Protein AF-A0AAJ2U5S5-F1 (afdb_monomer)

InterPro domains:
  IPR006674 HD domain [PF13023] (1-86)
  IPR039356 5'-deoxynucleotidase YfbR/HDDC2 [PTHR11845] (2-86)

Solvent-accessible surface area (backbone atoms only — not comparable to full-atom values): 5262 Å² total; per-residue (Å²): 132,84,82,49,73,69,57,51,38,49,51,50,48,52,49,52,64,70,44,54,89,74,49,96,60,96,70,66,58,70,62,50,49,54,47,50,69,49,69,65,59,41,35,84,72,40,51,88,73,60,70,69,51,44,76,77,28,71,65,51,37,51,50,50,55,53,34,39,52,54,28,50,53,52,50,45,62,76,69,61,79,80,77,76,96,118

Nearest PDB structures (foldseek):
  3kh1-assembly1_A  TM=9.032E-01  e=2.981E-02  Paramagnetospirillum magnetotacticum MS-1
  2cqz-assembly1_D  TM=6.488E-01  e=6.898E-02  Pyrococcus horikoshii OT3
  1xx7-assembly1_C  TM=6.333E-01  e=2.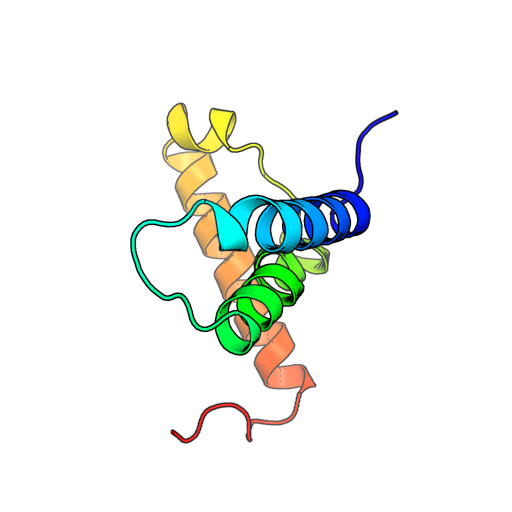028E-01  Pyrococcus furiosus

Foldseek 3Di:
DDDDLQNVLVVVLVVCVVCCVVDPDHDPNVVVNVCSNCVCVLCVFLPDDDPVCLVVDVVSVVSSVVSSVVSVVVVCVVVPPPPDPD

pLDDT: mean 91.22, std 11.03, range [44.56, 98.06]

Organism: Alkalihalophilus pseudofirmus (NCBI:txid79885)

Mean predicted aligned error: 4.8 Å

Structure (mmCIF, N/CA/C/O backbone):
data_AF-A0AAJ2U5S5-F1
#
_entry.id   AF-A0AAJ2U5S5-F1
#
loop_
_atom_site.group_PDB
_atom_site.id
_atom_site.type_symbol
_atom_site.label_atom_id
_atom_site.label_alt_id
_atom_site.label_comp_id
_atom_site.label_asym_id
_atom_site.label_entity_id
_atom_site.label_seq_id
_atom_site.pdbx_PDB_ins_code
_atom_site.Cartn_x
_atom_site.Cartn_y
_atom_site.Cartn_z
_atom_site.occupancy
_atom_site.B_iso_or_equiv
_atom_site.auth_seq_id
_atom_site.auth_comp_id
_atom_site.auth_asym_id
_atom_site.auth_atom_id
_atom_site.pdbx_PDB_model_num
ATOM 1 N N . ARG A 1 1 ? 5.626 16.023 -14.528 1.00 83.25 1 ARG A N 1
ATOM 2 C CA . ARG A 1 1 ? 5.020 16.178 -13.182 1.00 83.25 1 ARG A CA 1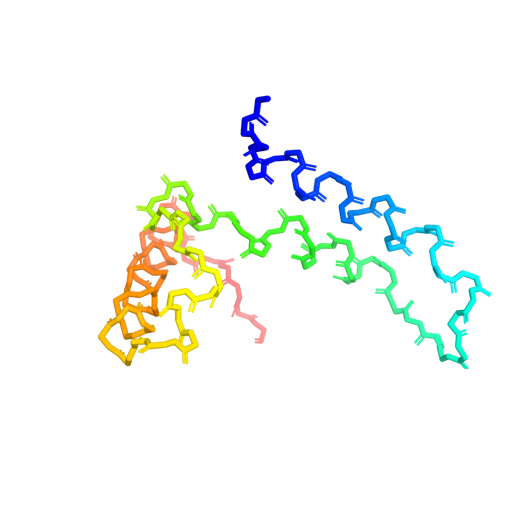
ATOM 3 C C . ARG A 1 1 ? 5.323 14.930 -12.368 1.00 83.25 1 ARG A C 1
ATOM 5 O O . ARG A 1 1 ? 5.473 13.887 -12.995 1.00 83.25 1 ARG A O 1
ATOM 12 N N . ARG A 1 2 ? 5.401 15.017 -11.036 1.00 87.12 2 ARG A N 1
ATOM 13 C CA . ARG A 1 2 ? 5.421 13.820 -10.180 1.00 87.12 2 ARG A CA 1
ATOM 14 C C . ARG A 1 2 ? 4.004 13.242 -10.123 1.00 87.12 2 ARG A C 1
ATOM 16 O O . ARG A 1 2 ? 3.044 14.008 -10.072 1.00 87.12 2 ARG A O 1
ATOM 23 N N . GLU A 1 3 ? 3.900 11.928 -10.230 1.00 93.25 3 GLU A N 1
ATOM 24 C CA . GLU A 1 3 ? 2.656 11.193 -10.006 1.00 93.25 3 GLU A CA 1
ATOM 25 C C . GLU A 1 3 ? 2.198 11.352 -8.548 1.00 93.25 3 GLU A C 1
ATOM 27 O O . GLU A 1 3 ? 3.029 11.390 -7.643 1.00 93.25 3 GLU A O 1
ATOM 32 N N . SER A 1 4 ? 0.887 11.447 -8.328 1.00 95.00 4 SER A N 1
ATOM 33 C CA . SER A 1 4 ? 0.299 11.327 -6.989 1.00 95.00 4 SER A CA 1
ATOM 34 C C . SER A 1 4 ? -0.061 9.878 -6.643 1.00 95.00 4 SER A C 1
ATOM 36 O O . SER A 1 4 ? -0.339 9.067 -7.524 1.00 95.00 4 SER A O 1
ATOM 38 N N . VAL A 1 5 ? -0.169 9.577 -5.349 1.00 95.06 5 VAL A N 1
ATOM 39 C CA . VAL A 1 5 ? -0.583 8.258 -4.830 1.00 95.06 5 VAL A CA 1
ATOM 40 C C . VAL A 1 5 ? -1.939 7.805 -5.394 1.00 95.06 5 VAL A C 1
ATOM 42 O O . VAL A 1 5 ? -2.135 6.641 -5.747 1.00 95.06 5 VAL A O 1
ATOM 45 N N . ALA A 1 6 ? -2.878 8.740 -5.566 1.00 95.56 6 ALA A N 1
ATOM 46 C CA . ALA A 1 6 ? -4.180 8.447 -6.160 1.00 95.56 6 ALA A CA 1
ATOM 47 C C . ALA A 1 6 ? -4.066 8.027 -7.637 1.00 95.56 6 ALA A C 1
ATOM 49 O O . ALA A 1 6 ? -4.757 7.112 -8.078 1.00 95.56 6 ALA A O 1
ATOM 50 N N . GLU A 1 7 ? -3.174 8.659 -8.402 1.00 96.88 7 GLU A N 1
ATOM 51 C CA . GLU A 1 7 ? -2.925 8.314 -9.809 1.00 96.88 7 GLU A CA 1
ATOM 52 C C . GLU A 1 7 ? -2.201 6.982 -9.952 1.00 96.88 7 GLU A C 1
ATOM 54 O O . GLU A 1 7 ? -2.536 6.206 -10.852 1.00 96.88 7 GLU A O 1
ATOM 59 N N . HIS A 1 8 ? -1.273 6.701 -9.035 1.00 96.12 8 HIS A N 1
ATOM 60 C CA . HIS A 1 8 ? -0.608 5.412 -8.920 1.00 96.12 8 HIS A CA 1
ATOM 61 C C . HIS A 1 8 ? -1.632 4.291 -8.704 1.00 96.12 8 HIS A C 1
ATOM 63 O O . HIS A 1 8 ? -1.737 3.364 -9.511 1.00 96.12 8 HIS A O 1
ATOM 69 N N . THR A 1 9 ? -2.461 4.445 -7.669 1.00 97.38 9 THR A N 1
ATOM 70 C CA . THR A 1 9 ? -3.508 3.490 -7.281 1.00 97.38 9 THR A CA 1
ATOM 71 C C . THR A 1 9 ? -4.533 3.282 -8.397 1.00 97.38 9 THR A C 1
ATOM 73 O O . THR A 1 9 ? -4.911 2.149 -8.714 1.00 97.38 9 THR A O 1
ATOM 76 N N . TRP A 1 10 ? -4.958 4.371 -9.045 1.00 97.56 10 TRP A N 1
ATOM 77 C CA . TRP A 1 10 ? -5.876 4.319 -10.179 1.00 97.56 10 TRP A CA 1
ATOM 78 C C . TRP A 1 10 ? -5.265 3.540 -11.344 1.00 97.56 10 TRP A C 1
ATOM 80 O O . TRP A 1 10 ? -5.858 2.564 -11.801 1.00 97.56 10 TRP A O 1
ATOM 90 N N . ARG A 1 11 ? -4.049 3.886 -11.786 1.00 97.62 11 ARG A N 1
ATOM 91 C CA . ARG A 1 11 ? -3.399 3.181 -12.901 1.00 97.62 11 ARG A CA 1
ATOM 92 C C . ARG A 1 11 ? -3.156 1.704 -12.583 1.00 97.62 11 ARG A C 1
ATOM 94 O O . ARG A 1 11 ? -3.370 0.871 -13.462 1.00 97.62 11 ARG A O 1
ATOM 101 N N . LEU A 1 12 ? -2.744 1.369 -11.360 1.00 97.81 12 LEU A N 1
ATOM 102 C CA . LEU A 1 12 ? -2.548 -0.019 -10.930 1.00 97.81 12 LEU A CA 1
ATOM 103 C C . LEU A 1 12 ? -3.858 -0.819 -10.995 1.00 97.81 12 LEU A C 1
ATOM 105 O O . LEU A 1 12 ? -3.858 -1.956 -11.463 1.00 97.81 12 LEU A O 1
ATOM 109 N N . SER A 1 13 ? -4.983 -0.202 -10.628 1.00 98.00 13 SER A N 1
ATOM 110 C CA . SER A 1 13 ? -6.310 -0.821 -10.744 1.00 98.00 13 SER A CA 1
ATOM 111 C C . SER A 1 13 ? -6.666 -1.141 -12.201 1.00 98.00 13 SER A C 1
ATOM 113 O O . SER A 1 13 ? -7.112 -2.247 -12.499 1.00 98.00 13 SER A O 1
ATOM 115 N N . PHE A 1 14 ? -6.407 -0.213 -13.131 1.00 97.94 14 PHE A N 1
ATOM 116 C CA . PHE A 1 14 ? -6.595 -0.466 -14.567 1.00 97.94 14 PHE A CA 1
ATOM 117 C C . PHE A 1 14 ? -5.678 -1.568 -15.082 1.00 97.94 14 PHE A C 1
ATOM 119 O O . PHE A 1 14 ? -6.118 -2.430 -15.836 1.00 97.94 14 PHE A O 1
ATOM 126 N N . MET A 1 15 ? -4.414 -1.562 -14.666 1.00 97.94 15 MET A N 1
ATOM 127 C CA . MET A 1 15 ? -3.462 -2.591 -15.062 1.00 97.94 15 MET A CA 1
ATOM 128 C C . MET A 1 15 ? -3.912 -3.981 -14.595 1.00 97.94 15 MET A C 1
ATOM 130 O O . MET A 1 15 ? -3.853 -4.921 -15.380 1.00 97.94 15 MET A O 1
ATOM 134 N N . 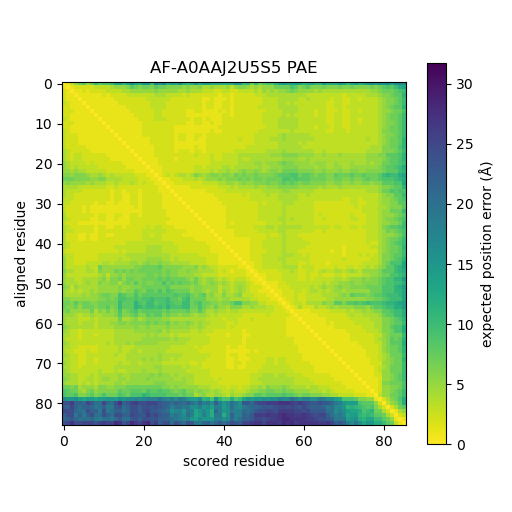ALA A 1 16 ? -4.422 -4.108 -13.366 1.00 97.62 16 ALA A N 1
ATOM 135 C CA . ALA A 1 16 ? -4.958 -5.368 -12.855 1.00 97.62 16 ALA A CA 1
ATOM 136 C C . ALA A 1 16 ? -6.131 -5.887 -13.705 1.00 97.62 16 ALA A C 1
ATOM 138 O O . ALA A 1 16 ? -6.133 -7.053 -14.087 1.00 97.62 16 ALA A O 1
ATOM 139 N N . ILE A 1 17 ? -7.081 -5.014 -14.059 1.00 97.81 17 ILE A N 1
ATOM 140 C CA . ILE A 1 17 ? -8.227 -5.361 -14.920 1.00 97.81 17 ILE A CA 1
ATOM 141 C C . ILE A 1 17 ? -7.764 -5.780 -16.322 1.00 97.81 17 ILE A C 1
ATOM 143 O O . ILE A 1 17 ? -8.284 -6.730 -16.894 1.00 97.81 17 ILE A O 1
ATOM 147 N N . LEU A 1 18 ? -6.778 -5.083 -16.891 1.00 98.00 18 LEU A N 1
ATOM 148 C CA . LEU A 1 18 ? -6.275 -5.383 -18.234 1.00 98.00 18 LEU A CA 1
ATOM 149 C C . LEU A 1 18 ? -5.482 -6.693 -18.294 1.00 98.00 18 LEU A C 1
ATOM 151 O O . LEU A 1 18 ? -5.478 -7.345 -19.335 1.00 98.00 18 LEU A O 1
ATOM 155 N N . ILE A 1 19 ? -4.792 -7.055 -17.210 1.00 97.31 19 ILE A N 1
ATOM 156 C CA . ILE A 1 19 ? -3.944 -8.252 -17.151 1.00 97.31 19 ILE A CA 1
ATOM 157 C C . ILE A 1 19 ? -4.739 -9.501 -16.759 1.00 97.31 19 ILE A C 1
ATOM 159 O O . ILE A 1 19 ? -4.334 -10.590 -17.156 1.00 97.31 19 ILE A O 1
ATOM 163 N N . GLU A 1 20 ? -5.863 -9.369 -16.044 1.00 97.31 20 GLU A N 1
ATOM 164 C CA . GLU A 1 20 ? -6.707 -10.493 -15.597 1.00 97.31 20 GLU A CA 1
ATOM 165 C C . GLU A 1 20 ? -6.899 -11.595 -16.663 1.00 97.31 20 GLU A C 1
ATOM 167 O O . GLU A 1 20 ? -6.627 -12.754 -16.342 1.00 97.31 20 GLU A O 1
ATOM 172 N N . PRO A 1 21 ? -7.255 -11.299 -17.934 1.00 96.31 21 PRO A N 1
ATOM 173 C CA . PRO A 1 21 ? -7.496 -12.341 -18.939 1.00 96.31 21 PRO A CA 1
ATOM 174 C C . PRO A 1 21 ? -6.248 -13.141 -19.341 1.00 96.31 21 PRO A C 1
ATOM 176 O O . PRO A 1 21 ? -6.363 -14.174 -19.996 1.00 96.31 21 PRO A O 1
ATOM 179 N N . PHE A 1 22 ? -5.057 -12.647 -19.001 1.00 97.25 22 PHE A N 1
ATOM 180 C CA . PHE A 1 22 ? -3.769 -13.257 -19.327 1.00 97.25 22 PHE A CA 1
ATOM 181 C C . PHE A 1 22 ? -3.185 -14.066 -18.162 1.00 97.25 22 PHE A C 1
ATOM 183 O O . PHE A 1 22 ? -2.099 -14.631 -18.296 1.00 97.25 22 PHE A O 1
ATOM 190 N N . LEU A 1 23 ? -3.865 -14.116 -17.013 1.00 95.69 23 LEU A N 1
ATOM 191 C CA . LEU A 1 23 ? -3.400 -14.868 -15.854 1.00 95.69 23 LEU A CA 1
ATOM 192 C C . LEU A 1 23 ? -3.695 -16.363 -16.024 1.00 95.69 23 LEU A C 1
ATOM 194 O O . LEU A 1 23 ? -4.821 -16.772 -16.286 1.00 95.69 23 LEU A O 1
ATOM 198 N N . GLU A 1 24 ? -2.680 -17.201 -15.809 1.00 95.75 24 GLU A N 1
ATOM 199 C CA . GLU A 1 24 ? -2.819 -18.668 -15.857 1.00 95.75 24 GLU A CA 1
ATOM 200 C C . GLU A 1 24 ? -3.654 -19.234 -14.699 1.00 95.75 24 GLU A C 1
ATOM 202 O O . GLU A 1 24 ? -4.087 -20.385 -14.733 1.00 95.75 24 GLU A O 1
ATOM 207 N N . ARG A 1 25 ? -3.832 -18.446 -13.636 1.00 95.25 25 ARG A N 1
ATOM 208 C CA . ARG A 1 25 ? -4.560 -18.824 -12.426 1.00 95.25 25 ARG A CA 1
ATOM 209 C C . ARG A 1 25 ? -5.689 -17.841 -12.201 1.00 95.25 25 ARG A C 1
ATOM 211 O O . ARG A 1 25 ? -5.492 -16.637 -12.341 1.00 95.25 25 ARG A O 1
ATOM 218 N N . GLU A 1 26 ? -6.833 -18.369 -11.787 1.00 94.50 26 GLU A N 1
ATOM 219 C CA . GLU A 1 26 ? -7.958 -17.548 -11.363 1.00 94.50 26 GLU A CA 1
ATOM 220 C C . GLU A 1 26 ? -7.555 -16.699 -10.151 1.00 94.50 26 GLU A C 1
ATOM 222 O O . GLU A 1 26 ? -6.963 -17.192 -9.183 1.00 94.50 26 GLU A O 1
ATOM 227 N N . VAL A 1 27 ? -7.858 -15.406 -10.226 1.00 96.06 27 VAL A N 1
ATOM 228 C CA . VAL A 1 27 ? -7.621 -14.439 -9.159 1.00 96.06 27 VAL A CA 1
ATOM 229 C C . VAL A 1 27 ? -8.956 -13.828 -8.771 1.00 96.06 27 VAL A C 1
ATOM 231 O O . VAL A 1 27 ? -9.719 -13.389 -9.624 1.00 96.06 27 VAL A O 1
ATOM 234 N N . ASP A 1 28 ? -9.225 -13.755 -7.469 1.00 97.50 28 ASP A N 1
ATOM 235 C CA . ASP A 1 28 ? -10.357 -12.990 -6.952 1.00 97.50 28 ASP A CA 1
ATOM 236 C C . ASP A 1 28 ? -10.114 -11.492 -7.198 1.00 97.50 28 ASP A C 1
ATOM 238 O O . ASP A 1 28 ? -9.426 -10.809 -6.429 1.00 97.50 28 ASP A O 1
ATOM 242 N N . MET A 1 29 ? -10.680 -10.982 -8.292 1.00 97.62 29 MET A N 1
ATOM 243 C CA . MET A 1 29 ? -10.527 -9.588 -8.699 1.00 97.62 29 MET A CA 1
ATOM 244 C C . MET A 1 29 ? -11.148 -8.607 -7.714 1.00 97.62 29 MET A C 1
ATOM 246 O O . MET A 1 29 ? -10.638 -7.497 -7.554 1.00 97.62 29 MET A O 1
ATOM 250 N N . LEU A 1 30 ? -12.212 -8.997 -7.009 1.00 97.94 30 LEU A N 1
ATOM 251 C CA . LEU A 1 30 ? -12.815 -8.137 -5.998 1.00 97.94 30 LEU A CA 1
ATOM 252 C C . LEU A 1 30 ? -11.850 -7.945 -4.829 1.00 97.94 30 LEU A C 1
ATOM 254 O O . LEU A 1 30 ? -11.653 -6.819 -4.364 1.00 97.94 30 LEU A O 1
ATOM 258 N N . LYS A 1 31 ? -11.224 -9.029 -4.365 1.00 97.25 31 LYS A N 1
ATOM 259 C CA . LYS A 1 31 ? -10.187 -8.956 -3.334 1.00 97.25 31 LYS A CA 1
ATOM 260 C C . LYS A 1 31 ? -8.972 -8.169 -3.823 1.00 97.25 31 LYS A C 1
ATOM 262 O O . LYS A 1 31 ? -8.488 -7.310 -3.088 1.00 97.25 31 LYS A O 1
ATOM 267 N N . LEU A 1 32 ? -8.508 -8.412 -5.051 1.00 97.50 32 LEU A N 1
ATOM 268 C CA . LEU A 1 32 ? -7.363 -7.705 -5.632 1.00 97.50 32 LEU A CA 1
ATOM 269 C C . LEU A 1 32 ? -7.603 -6.193 -5.713 1.00 97.50 32 LEU A C 1
ATOM 271 O O .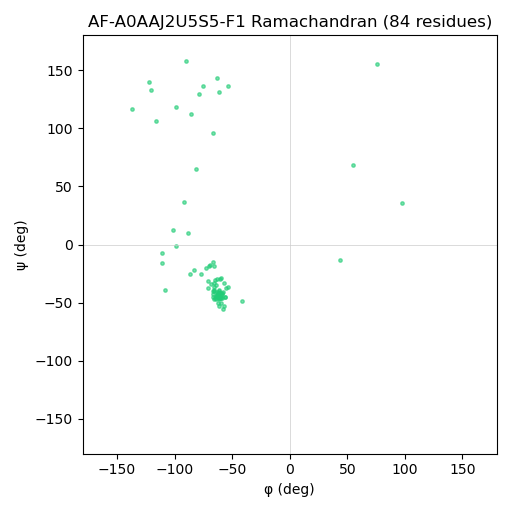 LEU A 1 32 ? -6.783 -5.419 -5.225 1.00 97.50 32 LEU A O 1
ATOM 275 N N .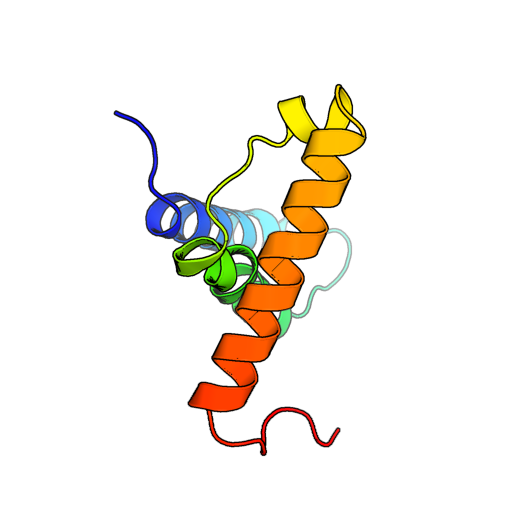 LEU A 1 33 ? -8.742 -5.766 -6.261 1.00 98.06 33 LEU A N 1
ATOM 276 C CA . LEU A 1 33 ? -9.073 -4.347 -6.392 1.00 98.06 33 LEU A CA 1
ATOM 277 C C . LEU A 1 33 ? -9.270 -3.673 -5.031 1.00 98.06 33 LEU A C 1
ATOM 279 O O . LEU A 1 33 ? -8.831 -2.536 -4.855 1.00 98.06 33 LEU A O 1
ATOM 283 N N . LYS A 1 34 ? -9.849 -4.367 -4.039 1.00 97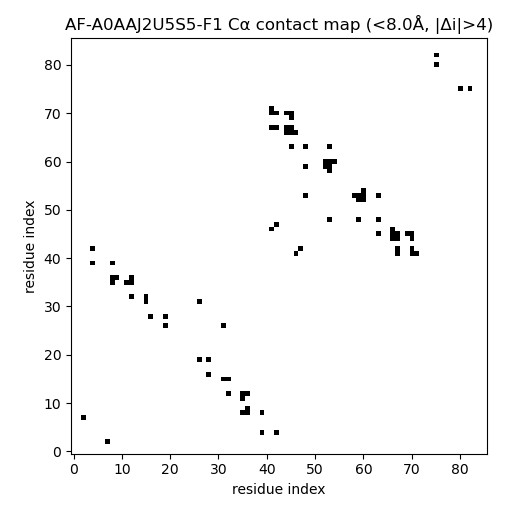.38 34 LYS A N 1
ATOM 284 C CA . LYS A 1 34 ? -9.908 -3.866 -2.655 1.00 97.38 34 LYS A CA 1
ATOM 285 C C . LYS A 1 34 ? -8.511 -3.643 -2.077 1.00 97.38 34 LYS A C 1
ATOM 287 O O . LYS A 1 34 ? -8.283 -2.584 -1.505 1.00 97.38 34 LYS A O 1
ATOM 292 N N . MET A 1 35 ? -7.587 -4.595 -2.254 1.00 96.88 35 MET A N 1
ATOM 293 C CA . MET A 1 35 ? -6.201 -4.456 -1.788 1.00 96.88 35 MET A CA 1
ATOM 294 C C . MET A 1 35 ? -5.492 -3.288 -2.476 1.00 96.88 35 MET A C 1
ATOM 296 O O . MET A 1 35 ? -4.957 -2.429 -1.784 1.00 96.88 35 MET A O 1
ATOM 300 N N . ILE A 1 36 ? -5.547 -3.207 -3.812 1.00 97.88 36 ILE A N 1
ATOM 301 C 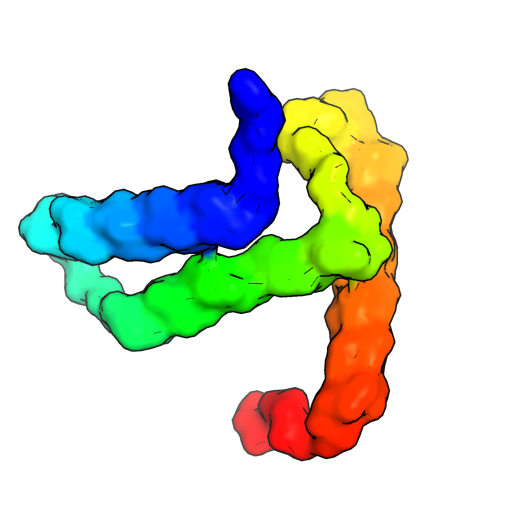CA . ILE A 1 36 ? -4.938 -2.108 -4.580 1.00 97.88 36 ILE A CA 1
ATOM 302 C C . ILE A 1 36 ? -5.478 -0.759 -4.104 1.00 97.88 36 ILE A C 1
ATOM 304 O O . ILE A 1 36 ? -4.708 0.161 -3.862 1.00 97.88 36 ILE A O 1
ATOM 308 N N . THR A 1 37 ? -6.791 -0.640 -3.912 1.00 96.31 37 THR A N 1
ATOM 309 C CA . THR A 1 37 ? -7.420 0.635 -3.534 1.00 96.31 37 THR A CA 1
ATOM 310 C C . THR A 1 37 ? -6.908 1.179 -2.197 1.00 96.31 37 THR A C 1
ATOM 312 O O . THR A 1 37 ? -6.895 2.393 -2.008 1.00 96.31 37 THR A O 1
ATOM 315 N N . ILE A 1 38 ? -6.489 0.311 -1.270 1.00 94.50 38 ILE A N 1
ATOM 316 C CA . ILE A 1 38 ? -6.086 0.720 0.083 1.00 94.50 38 ILE A CA 1
ATOM 317 C C . ILE A 1 38 ? -4.589 0.579 0.372 1.00 94.50 38 ILE A C 1
ATOM 319 O O . ILE A 1 38 ? -4.170 1.010 1.443 1.00 94.50 38 ILE A O 1
ATOM 323 N N . HIS A 1 39 ? -3.794 -0.027 -0.519 1.00 95.44 39 HIS A N 1
ATOM 324 C CA . HIS A 1 39 ? -2.411 -0.410 -0.198 1.00 95.44 39 HIS A CA 1
ATOM 325 C C . HIS A 1 39 ? -1.533 0.779 0.220 1.00 95.44 39 HIS A C 1
ATOM 327 O O . HIS A 1 39 ? -0.849 0.685 1.234 1.00 95.44 39 HIS A O 1
ATOM 333 N N . ASP A 1 40 ? -1.668 1.912 -0.474 1.00 95.88 40 ASP A N 1
ATOM 334 C CA . ASP A 1 40 ? -0.938 3.153 -0.185 1.00 95.88 40 ASP A CA 1
ATOM 335 C C . ASP A 1 40 ? -1.790 4.185 0.572 1.00 95.88 40 ASP A C 1
ATOM 337 O O . ASP A 1 40 ? -1.417 5.349 0.710 1.00 95.88 40 ASP A O 1
ATOM 341 N N . LEU A 1 41 ? -2.960 3.799 1.101 1.00 94.38 41 LEU A N 1
ATOM 342 C CA . LEU A 1 41 ? -3.837 4.738 1.818 1.00 94.38 41 LEU A CA 1
ATOM 343 C C . LEU A 1 41 ? -3.116 5.403 3.001 1.00 94.38 41 LEU A C 1
ATOM 345 O O . LEU A 1 41 ? -3.374 6.563 3.319 1.00 94.38 41 LEU A O 1
ATOM 349 N N . VAL A 1 42 ? -2.206 4.671 3.641 1.00 95.31 42 VAL A N 1
ATOM 350 C CA . VAL A 1 42 ? -1.439 5.121 4.807 1.00 95.31 42 VAL A CA 1
ATOM 351 C C . VAL A 1 42 ? -0.407 6.197 4.466 1.00 95.31 42 VAL A C 1
ATOM 353 O O . VAL A 1 42 ? -0.002 6.944 5.358 1.00 95.31 42 VAL A O 1
ATOM 356 N N . GLU A 1 43 ? -0.030 6.350 3.192 1.00 95.50 43 GLU A N 1
ATOM 357 C CA . GLU A 1 43 ? 0.958 7.340 2.746 1.00 95.50 43 GLU A CA 1
ATOM 358 C C . GLU A 1 43 ? 0.485 8.785 2.938 1.00 95.50 43 GLU A C 1
ATOM 360 O O . GLU A 1 43 ? 1.306 9.699 3.014 1.00 95.50 43 GLU A O 1
ATOM 365 N N . ILE A 1 44 ? -0.824 9.007 3.107 1.00 93.88 44 ILE A N 1
ATOM 366 C CA . ILE A 1 44 ? -1.366 10.320 3.478 1.00 93.88 44 ILE A CA 1
ATOM 367 C C . ILE A 1 44 ? -0.825 10.826 4.825 1.00 93.88 44 ILE A C 1
ATOM 369 O O . ILE A 1 44 ? -0.717 12.036 5.020 1.00 93.88 44 ILE A O 1
ATOM 373 N N . GLU A 1 45 ? -0.476 9.919 5.746 1.00 94.50 45 GLU A N 1
ATOM 374 C CA . GLU A 1 45 ? 0.145 10.251 7.035 1.00 94.50 45 GLU A CA 1
ATOM 375 C C . GLU A 1 45 ? 1.624 9.840 7.096 1.00 94.50 45 GLU A C 1
ATOM 377 O O . GLU A 1 45 ? 2.432 10.578 7.659 1.00 94.50 45 GLU A O 1
ATOM 382 N N . ALA A 1 46 ? 1.990 8.685 6.530 1.00 94.62 46 ALA A N 1
ATOM 383 C CA . ALA A 1 46 ? 3.350 8.146 6.602 1.00 94.62 46 ALA A CA 1
ATOM 384 C C . ALA A 1 46 ? 4.341 8.838 5.646 1.00 94.62 46 ALA A C 1
ATOM 386 O O . ALA A 1 46 ? 5.542 8.864 5.926 1.00 94.62 46 ALA A O 1
ATOM 387 N N . GLY A 1 47 ? 3.835 9.415 4.550 1.00 92.44 47 GLY A N 1
ATOM 388 C CA . GLY A 1 47 ? 4.633 9.877 3.418 1.00 92.44 47 GLY A CA 1
ATOM 389 C C . GLY A 1 47 ? 5.132 8.730 2.529 1.00 92.44 47 GLY A C 1
ATOM 390 O O . GLY A 1 47 ? 5.284 7.597 2.974 1.00 92.44 47 GLY A O 1
ATOM 391 N N . ASP A 1 48 ? 5.407 9.053 1.266 1.00 91.12 48 ASP A N 1
ATOM 392 C CA . ASP A 1 48 ? 5.973 8.134 0.269 1.00 91.12 48 ASP A CA 1
ATOM 393 C C . ASP A 1 48 ? 7.510 8.118 0.379 1.00 91.12 48 ASP A C 1
ATOM 395 O O . ASP A 1 48 ? 8.178 9.124 0.099 1.00 91.12 48 ASP A O 1
ATOM 399 N N . ILE A 1 49 ? 8.063 6.977 0.807 1.00 91.44 49 ILE A N 1
ATOM 400 C CA . ILE A 1 49 ? 9.505 6.699 0.782 1.00 91.44 49 ILE A CA 1
ATOM 401 C C . ILE A 1 49 ? 9.803 5.850 -0.461 1.00 91.44 49 ILE A C 1
ATOM 403 O O . ILE A 1 49 ? 9.332 4.708 -0.531 1.00 91.44 49 ILE A O 1
ATOM 407 N N . PRO A 1 50 ? 10.635 6.344 -1.403 1.00 89.31 50 PRO A N 1
ATOM 408 C CA . PRO A 1 50 ? 10.938 5.632 -2.635 1.00 89.31 50 PRO A CA 1
ATOM 409 C C . PRO A 1 50 ? 11.442 4.211 -2.386 1.00 89.31 50 PRO A C 1
ATOM 411 O O . PRO A 1 50 ? 12.336 3.980 -1.570 1.00 89.31 50 PRO A O 1
ATOM 414 N N . ALA A 1 51 ? 10.938 3.253 -3.168 1.00 87.44 51 ALA A N 1
ATOM 415 C CA . ALA A 1 51 ? 11.336 1.851 -3.043 1.00 87.44 51 ALA A CA 1
ATOM 416 C C . ALA A 1 51 ? 12.864 1.657 -3.124 1.00 87.44 51 ALA A C 1
ATOM 418 O O . ALA A 1 51 ? 13.423 0.843 -2.393 1.00 87.44 51 ALA A O 1
ATOM 419 N N . PHE A 1 52 ? 13.559 2.441 -3.956 1.00 89.25 52 PHE A N 1
ATOM 420 C CA . PHE A 1 52 ? 15.016 2.368 -4.096 1.00 89.25 52 PHE A CA 1
ATOM 421 C C . PHE A 1 52 ? 15.774 2.744 -2.810 1.00 89.25 52 PHE A C 1
ATOM 423 O O . PHE A 1 52 ? 16.782 2.114 -2.481 1.00 89.25 52 PHE A O 1
ATOM 430 N N . ASP A 1 53 ? 15.259 3.700 -2.037 1.00 89.25 53 ASP A N 1
ATOM 431 C CA . ASP A 1 53 ? 15.872 4.122 -0.774 1.00 89.25 53 ASP A CA 1
ATOM 432 C C . ASP A 1 53 ? 15.759 3.005 0.275 1.00 89.25 53 ASP A C 1
ATOM 434 O O . ASP A 1 53 ? 16.688 2.763 1.044 1.00 89.25 53 ASP A O 1
ATOM 438 N N . THR A 1 54 ? 14.668 2.232 0.244 1.00 89.06 54 THR A N 1
ATOM 439 C CA . THR A 1 54 ? 14.489 1.067 1.132 1.00 89.06 54 THR A CA 1
ATOM 440 C C . THR A 1 54 ? 15.362 -0.136 0.767 1.00 89.06 54 THR A C 1
ATOM 442 O O . THR A 1 54 ? 15.590 -1.003 1.609 1.00 89.06 54 THR A O 1
ATOM 445 N N . LEU A 1 55 ? 15.852 -0.208 -0.477 1.00 88.88 55 LEU A N 1
ATOM 446 C CA . LEU A 1 55 ? 16.771 -1.258 -0.934 1.00 88.88 55 LEU A CA 1
ATOM 447 C C . LEU A 1 55 ? 18.228 -0.955 -0.577 1.00 88.88 55 LEU A C 1
ATOM 449 O O . LEU A 1 55 ? 19.055 -1.863 -0.553 1.00 88.88 55 LEU A O 1
ATOM 453 N N . THR A 1 56 ? 18.545 0.318 -0.348 1.00 90.94 56 THR A N 1
ATOM 454 C CA . THR A 1 56 ? 19.919 0.803 -0.172 1.00 90.94 56 THR A CA 1
ATOM 455 C C . THR A 1 56 ? 20.214 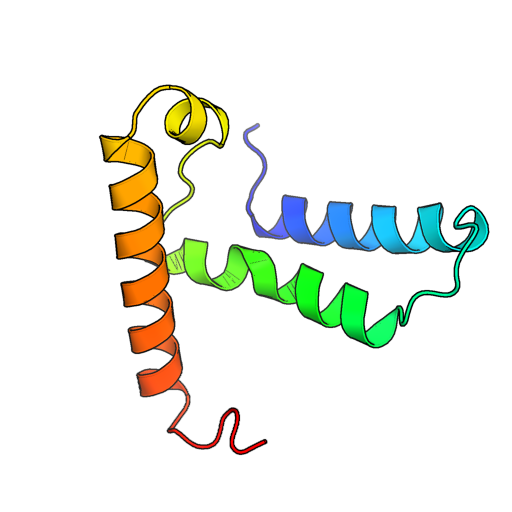1.266 1.253 1.00 90.94 56 THR A C 1
ATOM 457 O O . THR A 1 56 ? 21.384 1.376 1.616 1.00 90.94 56 THR A O 1
ATOM 460 N N . SER A 1 57 ? 19.184 1.492 2.075 1.00 94.31 57 SER A N 1
ATOM 461 C CA . SER A 1 57 ? 19.314 1.906 3.470 1.00 94.31 57 SER A CA 1
ATOM 462 C C . SER A 1 57 ? 18.352 1.144 4.384 1.00 94.31 57 SER A C 1
ATOM 464 O O . SER A 1 57 ? 17.128 1.296 4.310 1.00 94.31 57 SER A O 1
ATOM 466 N N . ASP A 1 58 ? 18.920 0.368 5.310 1.00 93.56 58 ASP A N 1
ATOM 467 C CA . ASP A 1 58 ? 18.161 -0.305 6.371 1.00 93.56 58 ASP A CA 1
ATOM 468 C C . ASP A 1 58 ? 17.470 0.696 7.310 1.00 93.56 58 ASP A C 1
ATOM 470 O O . ASP A 1 58 ? 16.388 0.415 7.837 1.00 93.56 58 ASP A O 1
ATOM 474 N N . GLU A 1 59 ? 18.048 1.889 7.484 1.00 94.38 59 GLU A N 1
ATOM 475 C CA . GLU A 1 59 ? 17.441 2.978 8.254 1.00 94.38 59 GLU A CA 1
ATOM 476 C C . GLU A 1 59 ? 16.162 3.477 7.573 1.00 94.38 59 GLU A C 1
ATOM 478 O O . GLU A 1 59 ? 15.124 3.573 8.226 1.00 94.38 59 GLU A O 1
ATOM 483 N N . MET A 1 60 ? 16.196 3.713 6.255 1.00 92.19 60 MET A N 1
ATOM 484 C CA . MET A 1 60 ? 15.018 4.150 5.490 1.00 92.19 60 MET A CA 1
ATOM 485 C C . MET A 1 60 ? 13.933 3.077 5.458 1.00 92.19 60 MET A C 1
ATOM 487 O O . MET A 1 60 ? 12.750 3.379 5.614 1.00 92.19 60 MET A O 1
ATOM 491 N N . LYS A 1 61 ? 14.327 1.808 5.319 1.00 92.38 61 LYS A N 1
ATOM 492 C CA . LYS A 1 61 ? 13.403 0.673 5.394 1.00 92.38 61 LYS A CA 1
ATOM 493 C C . LYS A 1 61 ? 12.706 0.594 6.755 1.00 92.38 61 LYS A C 1
ATOM 495 O O . LYS A 1 61 ? 11.489 0.421 6.816 1.00 92.38 61 LYS A O 1
ATOM 500 N N . SER A 1 62 ? 13.466 0.751 7.837 1.00 94.06 62 SER A N 1
ATOM 501 C CA . SER A 1 62 ? 12.935 0.742 9.205 1.00 94.06 62 SER A CA 1
ATOM 502 C C . SER A 1 62 ? 12.039 1.953 9.471 1.00 94.06 62 SER A C 1
ATOM 504 O O . SER A 1 62 ? 10.979 1.812 10.078 1.00 94.06 62 SER A O 1
ATOM 506 N N . ALA A 1 63 ? 12.422 3.129 8.965 1.00 94.81 63 ALA A N 1
ATOM 507 C CA . ALA A 1 63 ? 11.628 4.349 9.057 1.00 94.81 63 ALA A CA 1
ATOM 508 C C . ALA A 1 63 ? 10.287 4.219 8.317 1.00 94.81 63 ALA A C 1
ATOM 510 O O . ALA A 1 63 ? 9.254 4.563 8.890 1.00 94.81 63 ALA A O 1
ATOM 511 N N . LYS A 1 64 ? 10.276 3.660 7.096 1.00 94.25 64 LYS A N 1
ATOM 512 C CA . LYS A 1 64 ? 9.044 3.385 6.332 1.00 94.25 64 LYS A CA 1
ATOM 513 C C . LYS A 1 64 ? 8.092 2.495 7.120 1.00 94.25 64 LYS A C 1
ATOM 515 O O . LYS A 1 64 ? 6.958 2.889 7.373 1.00 94.25 64 LYS A O 1
ATOM 520 N N . ALA A 1 65 ? 8.586 1.350 7.592 1.00 94.19 65 ALA A N 1
ATOM 521 C CA . ALA A 1 65 ? 7.783 0.413 8.370 1.00 94.19 65 ALA A CA 1
ATOM 522 C C . ALA A 1 65 ? 7.221 1.052 9.655 1.00 94.19 65 ALA A C 1
ATOM 524 O O . ALA A 1 65 ? 6.051 0.863 9.981 1.00 94.19 65 ALA A O 1
ATOM 525 N N . HIS A 1 66 ? 8.033 1.839 10.371 1.00 95.94 66 HIS A N 1
ATOM 526 C CA . HIS A 1 66 ? 7.593 2.533 11.581 1.00 95.94 66 HIS A CA 1
ATOM 527 C C . HIS A 1 66 ? 6.499 3.574 11.296 1.00 95.94 66 HIS A C 1
ATOM 529 O O . HIS A 1 66 ? 5.485 3.616 11.997 1.00 95.94 66 HIS A O 1
ATOM 535 N N . ASN A 1 67 ? 6.686 4.401 10.265 1.00 96.06 67 ASN A N 1
ATOM 536 C CA . ASN A 1 67 ? 5.743 5.459 9.907 1.00 96.06 67 ASN A CA 1
ATOM 537 C C . ASN A 1 67 ? 4.405 4.886 9.425 1.00 96.06 67 ASN A C 1
ATOM 539 O O . ASN A 1 67 ? 3.350 5.366 9.842 1.00 96.06 67 ASN A O 1
ATOM 543 N N . GLU A 1 68 ? 4.438 3.833 8.606 1.00 95.94 68 GLU A N 1
ATOM 544 C CA . GLU A 1 68 ? 3.238 3.134 8.138 1.00 95.94 68 GLU A CA 1
ATOM 545 C C . GLU A 1 68 ? 2.480 2.476 9.289 1.00 95.94 68 GLU A C 1
ATOM 547 O O . GLU A 1 68 ? 1.264 2.636 9.390 1.00 95.94 68 GLU A O 1
ATOM 552 N N . GLN A 1 69 ? 3.182 1.807 10.208 1.00 95.00 69 GLN A N 1
ATOM 553 C CA . GLN A 1 69 ? 2.560 1.201 11.386 1.00 95.00 69 GLN A CA 1
ATOM 554 C C . GLN A 1 69 ? 1.836 2.252 12.239 1.00 95.00 69 GLN A C 1
ATOM 556 O O . GLN A 1 69 ? 0.676 2.065 12.614 1.00 95.00 69 GLN A O 1
ATOM 561 N N . LYS A 1 70 ? 2.488 3.392 12.488 1.00 95.81 70 LYS A N 1
ATOM 562 C CA . LYS A 1 70 ? 1.893 4.511 13.227 1.00 95.81 70 LYS A CA 1
ATOM 563 C C . LYS A 1 70 ? 0.667 5.087 12.510 1.00 95.81 70 LYS A C 1
ATOM 565 O O . LYS A 1 70 ? -0.341 5.372 13.155 1.00 95.81 70 LYS A O 1
ATOM 570 N N . ALA A 1 71 ? 0.728 5.239 11.186 1.00 94.94 71 ALA A N 1
ATOM 571 C CA . ALA A 1 71 ? -0.413 5.683 10.393 1.00 94.94 71 ALA A CA 1
ATOM 572 C C . ALA A 1 71 ? -1.583 4.692 10.516 1.00 94.94 71 ALA A C 1
ATOM 574 O O . ALA A 1 71 ? -2.701 5.095 10.828 1.00 94.94 71 ALA A O 1
ATOM 575 N N . ILE A 1 72 ? -1.342 3.386 10.382 1.00 92.56 72 ILE A N 1
ATOM 576 C CA . ILE A 1 72 ? -2.382 2.354 10.534 1.00 92.56 72 ILE A CA 1
ATOM 577 C C . ILE A 1 72 ? -3.066 2.448 11.904 1.00 92.56 72 ILE A C 1
ATOM 579 O O . ILE A 1 72 ? -4.296 2.388 11.987 1.00 92.56 72 ILE A O 1
ATOM 583 N N . GLU A 1 73 ? -2.299 2.615 12.980 1.00 92.00 73 GLU A N 1
ATOM 584 C CA . GLU A 1 73 ? -2.832 2.765 14.340 1.00 92.00 73 GLU A CA 1
ATOM 585 C C . GLU A 1 73 ? -3.721 4.010 14.480 1.00 92.00 73 GLU A C 1
ATOM 587 O O . GLU A 1 73 ? -4.821 3.936 15.046 1.00 92.00 73 GLU A O 1
ATOM 592 N N . ASN A 1 74 ? -3.308 5.134 13.890 1.00 92.00 74 ASN A N 1
ATOM 593 C CA . ASN A 1 74 ? -4.117 6.351 13.850 1.00 92.00 74 ASN A CA 1
ATOM 594 C C . ASN A 1 74 ? -5.432 6.130 13.092 1.00 92.00 74 ASN A C 1
ATOM 596 O O . ASN A 1 74 ? -6.499 6.525 13.571 1.00 92.00 74 ASN A O 1
ATOM 600 N N . PHE A 1 75 ? -5.382 5.475 11.930 1.00 89.69 75 PHE A N 1
ATOM 601 C CA . PHE A 1 75 ? -6.568 5.153 11.135 1.00 89.69 75 PHE A CA 1
ATOM 602 C C . PHE A 1 75 ? -7.533 4.240 11.898 1.00 89.69 75 PHE A C 1
ATOM 604 O O . PHE A 1 75 ? -8.729 4.529 11.960 1.00 89.69 75 PHE A O 1
ATOM 611 N N . ARG A 1 76 ? -7.027 3.182 12.543 1.00 88.12 76 ARG A N 1
ATOM 612 C CA . ARG A 1 76 ? -7.835 2.275 13.379 1.00 88.12 76 ARG A CA 1
ATOM 613 C C . ARG A 1 76 ? -8.536 3.012 14.517 1.00 88.12 76 ARG A C 1
ATOM 615 O O . ARG A 1 76 ? -9.713 2.762 14.774 1.00 88.12 76 ARG A O 1
ATOM 622 N N . THR A 1 77 ? -7.833 3.949 15.150 1.00 89.25 77 THR A N 1
ATOM 623 C CA . THR A 1 77 ? -8.391 4.786 16.219 1.00 89.25 77 THR A CA 1
ATOM 624 C C . THR A 1 77 ? -9.505 5.692 15.688 1.00 89.25 77 THR A C 1
ATOM 626 O O . THR A 1 77 ? -10.580 5.756 16.281 1.00 89.25 77 THR A O 1
ATOM 629 N N . LYS A 1 78 ? -9.293 6.352 14.540 1.00 88.75 78 LYS A N 1
ATOM 630 C CA . LYS A 1 78 ? -10.283 7.250 13.912 1.00 88.75 78 LYS A CA 1
ATOM 631 C C . LYS A 1 78 ? -11.538 6.520 13.423 1.00 88.75 78 LYS A C 1
ATOM 633 O O . LYS A 1 78 ? -12.620 7.098 13.437 1.00 88.75 78 LYS A O 1
ATOM 638 N N . LEU A 1 79 ? -11.402 5.271 12.980 1.00 85.44 79 LEU A N 1
ATOM 639 C CA . LEU A 1 79 ? -12.488 4.485 12.387 1.00 85.44 79 LEU A CA 1
ATOM 640 C C . LEU A 1 79 ? -13.327 3.691 13.410 1.00 85.44 79 LEU A C 1
ATOM 642 O O . LEU A 1 79 ? -14.170 2.894 13.007 1.00 85.44 79 LEU A O 1
ATOM 646 N N . ASN A 1 80 ? -13.150 3.928 14.717 1.00 70.75 80 ASN A N 1
ATOM 647 C CA . ASN A 1 80 ? -13.916 3.302 15.803 1.00 70.75 80 ASN A CA 1
ATOM 648 C C . ASN A 1 80 ? -13.903 1.759 15.775 1.00 70.75 80 ASN A C 1
ATOM 650 O O . ASN A 1 80 ? -14.945 1.155 15.557 1.00 70.75 80 ASN A O 1
ATOM 654 N N . HIS A 1 81 ? -12.739 1.145 16.035 1.00 58.34 81 HIS A N 1
ATOM 655 C CA . HIS A 1 81 ? -12.448 -0.228 16.528 1.00 58.34 81 HIS A CA 1
ATOM 656 C C . HIS A 1 81 ? -13.184 -1.484 15.992 1.00 58.34 81 HIS A C 1
ATOM 658 O O . HIS A 1 81 ? -12.689 -2.582 16.221 1.00 58.34 81 HIS A O 1
ATOM 664 N N . LYS A 1 82 ? -14.295 -1.390 15.257 1.00 60.28 82 LYS A N 1
ATOM 665 C CA . LYS A 1 82 ? -15.068 -2.515 14.700 1.00 60.28 82 LYS A CA 1
ATOM 666 C C . LYS A 1 82 ? -14.614 -2.892 13.287 1.00 60.28 82 LYS A C 1
ATOM 668 O O . LYS A 1 82 ? -15.432 -3.200 12.425 1.00 60.28 82 LYS A O 1
ATOM 673 N N . LEU A 1 83 ? -13.317 -2.811 13.017 1.00 59.44 83 LEU A N 1
ATOM 674 C CA . LEU A 1 83 ? -12.746 -3.190 11.727 1.00 59.44 83 LEU A CA 1
ATOM 675 C C . LEU A 1 83 ? -11.808 -4.377 11.945 1.00 59.44 83 LEU A C 1
ATOM 677 O O . LEU A 1 83 ? -10.712 -4.198 12.470 1.00 59.44 83 LEU A O 1
ATOM 681 N N . GLY A 1 84 ? -12.251 -5.567 11.530 1.00 55.88 84 GLY A N 1
ATOM 682 C CA . GLY A 1 84 ? -11.425 -6.779 11.508 1.0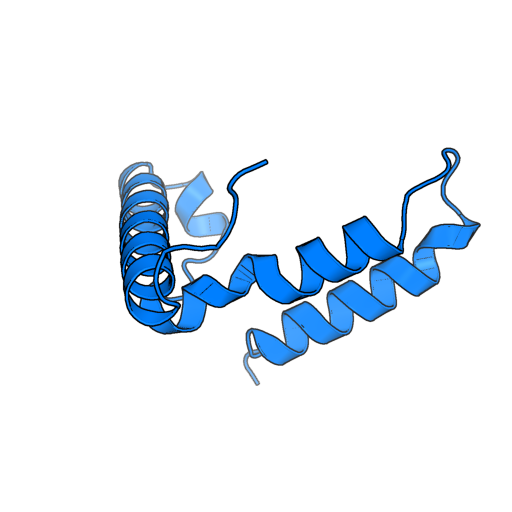0 55.88 84 GLY A CA 1
ATOM 683 C C . GLY A 1 84 ? -11.570 -7.724 12.704 1.00 55.88 84 GLY A C 1
ATOM 684 O O . GLY A 1 84 ? -10.578 -8.325 13.096 1.00 55.88 84 GLY A O 1
ATOM 685 N N . GLU A 1 85 ? -12.771 -7.875 13.275 1.00 47.22 85 GLU A N 1
ATOM 686 C CA . GLU A 1 85 ? -13.116 -9.090 14.040 1.00 47.22 85 GLU A CA 1
ATOM 687 C C . GLU A 1 85 ? -13.528 -10.210 13.064 1.00 47.22 85 GLU A C 1
ATOM 689 O O . GLU A 1 85 ? -14.686 -10.618 13.018 1.00 47.22 85 GLU A O 1
ATOM 694 N N . GLU A 1 86 ? -12.582 -10.655 12.239 1.00 44.56 86 GLU A N 1
ATOM 695 C CA . GLU A 1 86 ? -12.629 -11.952 11.548 1.00 44.56 86 GLU A CA 1
ATOM 696 C C . GLU A 1 86 ? -11.331 -12.710 11.827 1.00 44.56 86 GLU A C 1
ATOM 698 O O . GLU A 1 86 ? -10.249 -12.082 11.723 1.00 44.56 86 GLU A O 1
#

Radius of gyration: 15.51 Å; Cα contacts (8 Å, |Δi|>4): 45; chains: 1; bounding box: 35×35×36 Å

Sequence (86 aa):
RRESVAEHTWRLSFMAILIEPFLEREVDMLKLLKMITIHDLVEIEAGDIPAFDTLTSDEMKSAKAHNEQKAIENFRTKLNHKLGEE

Secondary structure (DSSP, 8-state):
-PPPHHHHHHHHHHHHHHHGGG-SS---HHHHHHHHHHTTTTHHHH----HHHHHH-HHHHHHHHHHHHHHHHHHHHHTTS-S---